Protein AF-A0A925W5J6-F1 (afdb_monomer)

Solvent-accessible surface area (backbone atoms only — not comparable to full-atom values): 5259 Å² total; per-residue (Å²): 132,86,83,65,77,39,80,35,77,41,67,48,74,66,33,48,52,49,43,53,53,40,42,76,71,70,42,51,56,46,76,48,44,101,57,74,85,58,81,81,78,83,80,48,66,47,48,56,89,79,53,96,70,66,75,88,42,47,70,45,77,42,82,29,69,48,76,76,98,56,82,43,78,67,90,48,39,35,34,33,44,55,127

Mean predicted aligned error: 5.39 Å

pLDDT: mean 93.23, std 6.22, range [56.44, 98.5]

Structure (mmCIF, N/CA/C/O backbone):
data_AF-A0A925W5J6-F1
#
_entry.id   AF-A0A925W5J6-F1
#
loop_
_atom_site.group_PDB
_atom_site.id
_atom_site.type_symbol
_atom_site.label_atom_id
_atom_site.label_alt_id
_atom_site.label_comp_id
_atom_site.label_asym_id
_atom_site.label_entity_id
_atom_site.label_seq_id
_atom_site.pdbx_PDB_ins_code
_atom_site.Cartn_x
_atom_site.Cartn_y
_atom_site.Cartn_z
_atom_site.occupancy
_atom_site.B_iso_or_equiv
_atom_site.auth_seq_id
_atom_site.auth_comp_id
_atom_site.auth_asym_id
_atom_site.auth_atom_id
_atom_site.pdbx_PDB_model_num
ATOM 1 N N . MET A 1 1 ? -15.413 -11.190 25.151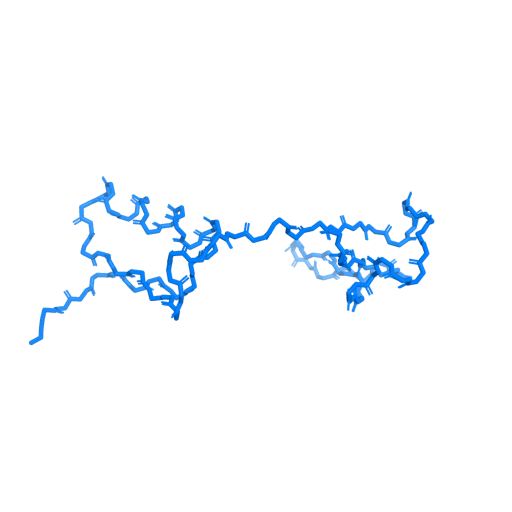 1.00 56.44 1 MET A N 1
ATOM 2 C CA . MET A 1 1 ? -14.645 -10.532 24.070 1.00 56.44 1 MET A CA 1
ATOM 3 C C . MET A 1 1 ? -15.193 -9.130 23.902 1.00 56.44 1 MET A C 1
ATOM 5 O O . MET A 1 1 ? -16.400 -8.989 23.752 1.00 56.44 1 MET A O 1
ATOM 9 N N . SER A 1 2 ? -14.357 -8.098 24.002 1.00 73.62 2 SER A N 1
ATOM 10 C CA . SER A 1 2 ? -14.781 -6.747 23.639 1.00 73.62 2 SER A CA 1
ATOM 11 C C . SER A 1 2 ? -15.022 -6.705 22.129 1.00 73.62 2 SER A C 1
ATOM 13 O O . SER A 1 2 ? -14.162 -7.095 21.344 1.00 73.62 2 SER A O 1
ATOM 15 N N . CYS A 1 3 ? -16.219 -6.285 21.726 1.00 87.31 3 CYS A N 1
ATOM 16 C CA . CYS A 1 3 ? -16.519 -6.000 20.326 1.00 87.31 3 CYS A CA 1
ATOM 17 C C . CYS A 1 3 ? -15.623 -4.840 19.855 1.00 87.31 3 CYS A C 1
ATOM 19 O O . CYS A 1 3 ? -15.421 -3.889 20.608 1.00 87.31 3 CYS A O 1
ATOM 21 N N . VAL A 1 4 ? -15.053 -4.929 18.656 1.00 95.62 4 VAL A N 1
ATOM 22 C CA . VAL A 1 4 ? -14.372 -3.802 18.003 1.00 95.62 4 VAL A CA 1
ATOM 23 C C . VAL A 1 4 ? -15.347 -3.170 17.028 1.00 95.62 4 VAL A C 1
ATOM 25 O O . VAL A 1 4 ? -16.110 -3.878 16.377 1.00 95.62 4 VAL A O 1
ATOM 28 N N . ASP A 1 5 ? -15.320 -1.849 16.919 1.00 97.12 5 ASP A N 1
ATOM 29 C CA . ASP A 1 5 ? -16.193 -1.144 15.982 1.00 97.12 5 ASP A CA 1
ATOM 30 C C . ASP A 1 5 ? -15.586 -1.197 14.566 1.00 97.12 5 ASP A C 1
ATOM 32 O O . ASP A 1 5 ? -16.312 -1.237 13.576 1.00 97.12 5 ASP A O 1
ATOM 36 N N . VAL A 1 6 ? -14.245 -1.243 14.470 1.00 97.75 6 VAL A N 1
ATOM 37 C CA . VAL A 1 6 ? -13.499 -1.345 13.206 1.00 97.75 6 VAL A CA 1
ATOM 38 C C . VAL A 1 6 ? -12.286 -2.270 13.353 1.00 97.75 6 VAL A C 1
ATOM 40 O O . VAL A 1 6 ? -11.443 -2.074 14.231 1.00 97.75 6 VAL A O 1
ATOM 43 N N . LEU A 1 7 ? -12.152 -3.237 12.441 1.00 97.38 7 LEU A N 1
ATOM 44 C CA . LEU A 1 7 ? -10.927 -4.012 12.223 1.00 97.38 7 LEU A CA 1
ATOM 45 C C . LEU A 1 7 ? -10.300 -3.601 10.886 1.00 97.38 7 LEU A C 1
ATOM 47 O O . LEU A 1 7 ? -10.887 -3.822 9.830 1.00 97.38 7 LEU A O 1
ATOM 51 N N . VAL A 1 8 ? -9.099 -3.026 10.925 1.00 97.88 8 VAL A N 1
ATOM 52 C CA . VAL A 1 8 ? -8.321 -2.684 9.729 1.00 97.88 8 VAL A CA 1
ATOM 53 C C . VAL A 1 8 ? -7.308 -3.790 9.460 1.00 97.88 8 VAL A C 1
ATOM 55 O O . VAL A 1 8 ? -6.415 -4.018 10.273 1.00 97.88 8 VAL A O 1
ATOM 58 N N . VAL A 1 9 ? 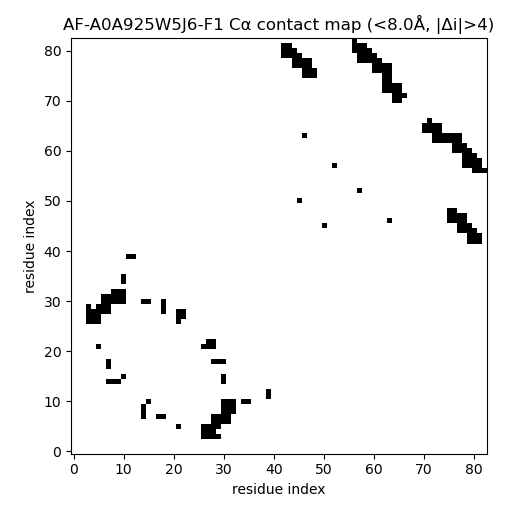-7.427 -4.469 8.319 1.00 97.38 9 VAL A N 1
ATOM 59 C CA . VAL A 1 9 ? -6.497 -5.531 7.909 1.00 97.38 9 VAL A CA 1
ATOM 60 C C . VAL A 1 9 ? -5.449 -4.953 6.961 1.00 97.38 9 VAL A C 1
ATOM 62 O O . VAL A 1 9 ? -5.781 -4.475 5.878 1.00 97.38 9 VAL A O 1
ATOM 65 N N . GLY A 1 10 ? -4.183 -5.010 7.376 1.00 94.75 10 GLY A N 1
ATOM 66 C CA . GLY A 1 10 ? -3.031 -4.498 6.639 1.00 94.75 10 GLY A CA 1
ATOM 67 C C . GLY A 1 10 ? -2.477 -3.196 7.221 1.00 94.75 10 GLY A C 1
ATOM 68 O O . GLY A 1 10 ? -3.139 -2.160 7.247 1.00 94.75 10 GLY A O 1
ATOM 69 N N . GLY A 1 11 ? -1.212 -3.226 7.630 1.00 94.06 11 GLY A N 1
ATOM 70 C CA . GLY A 1 11 ? -0.458 -2.106 8.184 1.00 94.06 11 GLY A CA 1
ATOM 71 C C . GLY A 1 11 ? 0.244 -1.258 7.130 1.00 94.06 11 GLY A C 1
ATOM 72 O O . GLY A 1 11 ? 1.310 -0.726 7.396 1.00 94.06 11 GLY A O 1
ATOM 73 N N . GLY A 1 12 ? -0.300 -1.124 5.920 1.00 92.50 12 GLY A N 1
ATOM 74 C CA . GLY A 1 12 ? 0.216 -0.169 4.932 1.00 92.50 12 GLY A CA 1
ATOM 75 C C . GLY A 1 12 ? -0.108 1.292 5.300 1.00 92.50 12 GLY A C 1
ATOM 76 O O . GLY A 1 12 ? -0.828 1.541 6.272 1.00 92.50 12 GLY A O 1
ATOM 77 N N . PRO A 1 13 ? 0.356 2.281 4.512 1.00 92.25 13 PRO A N 1
ATOM 78 C CA . PRO A 1 13 ? 0.029 3.694 4.709 1.00 92.25 13 PRO A CA 1
ATOM 79 C C . PRO A 1 13 ? -1.480 3.942 4.784 1.00 92.25 13 PRO A C 1
ATOM 81 O O . PRO A 1 13 ? -1.944 4.612 5.703 1.00 92.25 13 PRO A O 1
ATOM 84 N N . ALA A 1 14 ? -2.253 3.325 3.882 1.00 93.56 14 ALA A N 1
ATOM 85 C CA . ALA A 1 14 ? -3.711 3.429 3.875 1.00 93.56 14 ALA A CA 1
ATOM 86 C C . ALA A 1 14 ? -4.344 2.849 5.151 1.00 93.56 14 ALA A C 1
ATOM 88 O O . ALA A 1 14 ? -5.172 3.506 5.778 1.00 93.56 14 ALA A O 1
ATOM 89 N N . GLY A 1 15 ? -3.920 1.654 5.576 1.00 95.69 15 GLY A N 1
ATOM 90 C CA . GLY A 1 15 ? -4.455 1.004 6.773 1.00 95.69 15 GLY A CA 1
ATOM 91 C C . GLY A 1 15 ? -4.144 1.776 8.055 1.00 95.69 15 GLY A C 1
ATOM 92 O O . GLY A 1 15 ? -5.037 2.026 8.862 1.00 95.69 15 GLY A O 1
ATOM 93 N N . ARG A 1 16 ? -2.905 2.255 8.218 1.00 95.12 16 ARG A N 1
ATOM 94 C CA . ARG A 1 16 ? -2.529 3.104 9.362 1.00 95.12 16 ARG A CA 1
ATOM 95 C C . ARG A 1 16 ? -3.264 4.443 9.364 1.00 95.12 16 ARG 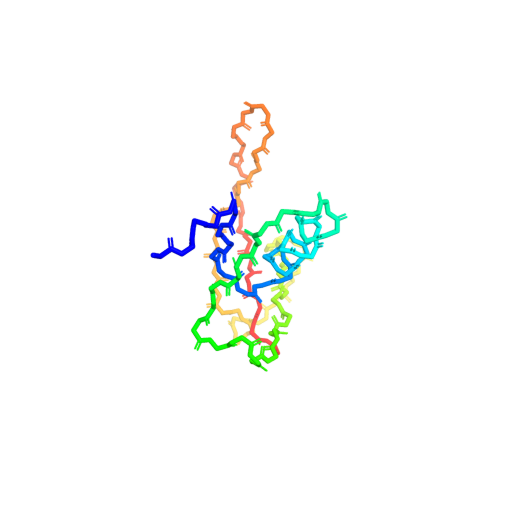A C 1
ATOM 97 O O . ARG A 1 16 ? -3.729 4.875 10.419 1.00 95.12 16 ARG A O 1
ATOM 104 N N . ALA A 1 17 ? -3.409 5.082 8.202 1.00 96.75 17 ALA A N 1
ATOM 105 C CA . ALA A 1 17 ? -4.167 6.324 8.079 1.00 96.75 17 ALA A CA 1
ATOM 106 C C . ALA A 1 17 ? -5.644 6.126 8.459 1.00 96.75 17 ALA A C 1
ATOM 108 O O . ALA A 1 17 ? -6.184 6.919 9.234 1.00 96.75 17 ALA A O 1
ATOM 109 N N . LEU A 1 18 ? -6.269 5.046 7.973 1.00 98.12 18 LEU A N 1
ATOM 110 C CA . LEU A 1 18 ? -7.645 4.677 8.300 1.00 98.12 18 LEU A CA 1
ATOM 111 C C . LEU A 1 18 ? -7.809 4.390 9.796 1.00 98.12 18 LEU A C 1
ATOM 113 O O . LEU A 1 18 ? -8.664 4.998 10.435 1.00 98.12 18 LEU A O 1
ATOM 117 N N . ALA A 1 19 ? -6.960 3.537 10.375 1.00 97.69 19 ALA A N 1
ATOM 118 C CA . ALA A 1 19 ? -7.012 3.203 11.798 1.00 97.69 19 ALA A CA 1
ATOM 119 C C . ALA A 1 19 ? -6.867 4.452 12.684 1.00 97.69 19 ALA A C 1
ATOM 121 O O . ALA A 1 19 ? -7.643 4.648 13.620 1.00 97.69 19 ALA A O 1
ATOM 122 N N . GLY A 1 20 ? -5.932 5.348 12.345 1.00 97.81 20 GLY A N 1
ATOM 123 C CA . GLY A 1 20 ? -5.773 6.626 13.035 1.00 97.81 20 GLY A CA 1
ATOM 124 C C . GLY A 1 20 ? -6.991 7.545 12.884 1.00 97.81 20 GLY A C 1
ATOM 125 O O . GLY A 1 20 ? -7.382 8.208 13.843 1.00 97.81 20 GLY A O 1
ATOM 126 N N . ALA A 1 21 ? -7.619 7.585 11.705 1.00 98.50 21 ALA A N 1
ATOM 127 C CA . ALA A 1 21 ? -8.835 8.365 11.480 1.00 98.50 21 ALA A CA 1
ATOM 128 C C . ALA A 1 21 ? -10.031 7.831 12.285 1.00 98.50 21 ALA A C 1
ATOM 130 O O . ALA A 1 21 ? -10.747 8.628 12.893 1.00 98.50 21 ALA A O 1
ATOM 131 N N . CYS A 1 22 ? -10.216 6.510 12.347 1.00 98.38 22 CYS A N 1
ATOM 132 C CA . CYS A 1 22 ? -11.249 5.868 13.160 1.00 98.38 22 CYS A CA 1
ATOM 133 C C . CYS A 1 22 ? -11.025 6.112 14.659 1.00 98.38 22 CYS A C 1
ATOM 135 O O . CYS A 1 22 ? -11.956 6.511 15.360 1.00 98.38 22 CYS A O 1
ATOM 137 N N . GLY A 1 23 ? -9.783 5.980 15.136 1.00 97.56 23 GLY A N 1
ATOM 138 C CA . GLY A 1 23 ? -9.424 6.286 16.523 1.00 97.56 23 GLY A CA 1
ATOM 139 C C . GLY A 1 23 ? -9.711 7.743 16.903 1.00 97.56 23 GLY A C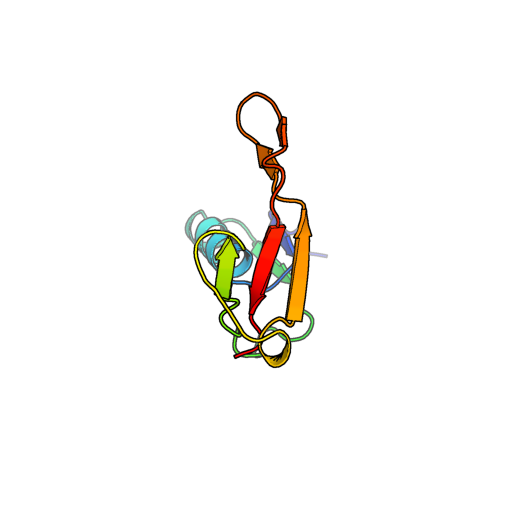 1
ATOM 140 O O . GLY A 1 23 ? -10.315 8.000 17.940 1.00 97.56 23 GLY A O 1
ATOM 141 N N . ARG A 1 24 ? -9.396 8.709 16.024 1.00 98.44 24 ARG A N 1
ATOM 142 C CA . ARG A 1 24 ? -9.739 10.134 16.231 1.00 98.44 24 ARG A CA 1
ATOM 143 C C . ARG A 1 24 ? -11.246 10.410 16.281 1.00 98.44 24 ARG A C 1
ATOM 145 O O . ARG A 1 24 ? -11.648 11.451 16.788 1.00 98.44 24 ARG A O 1
ATOM 152 N N . ARG A 1 25 ? -12.077 9.509 15.753 1.00 98.12 25 ARG A N 1
ATOM 153 C CA . ARG A 1 25 ? -13.546 9.570 15.838 1.00 98.12 25 ARG A CA 1
ATOM 154 C C . ARG A 1 25 ? -14.105 8.849 17.073 1.00 98.12 25 ARG A C 1
ATOM 156 O O . ARG A 1 25 ? -15.319 8.809 17.227 1.00 98.12 25 ARG A O 1
ATOM 163 N N . GLY A 1 26 ? -13.249 8.291 17.933 1.00 97.75 26 GLY A N 1
ATOM 164 C CA . GLY A 1 26 ? -13.649 7.581 19.151 1.00 97.75 26 GLY A CA 1
ATOM 165 C C . GLY A 1 26 ? -14.070 6.124 18.935 1.00 97.75 26 GLY A C 1
ATOM 166 O O . GLY A 1 26 ? -14.597 5.509 19.856 1.00 97.75 26 GLY A O 1
ATOM 167 N N . LEU A 1 27 ? -13.844 5.559 17.744 1.00 97.88 27 LEU A N 1
ATOM 168 C CA . LEU A 1 27 ? -14.175 4.163 17.451 1.00 97.88 27 LEU A CA 1
ATOM 169 C C . LEU A 1 27 ? -13.126 3.221 18.050 1.00 97.88 27 LEU A C 1
ATOM 171 O O . LEU A 1 27 ? -11.920 3.437 17.875 1.00 97.88 27 LEU A O 1
ATOM 175 N N . ARG A 1 28 ? -13.566 2.121 18.673 1.00 97.44 28 ARG A N 1
ATOM 176 C CA . ARG A 1 28 ? -12.679 1.037 19.122 1.00 97.44 28 ARG A CA 1
ATOM 177 C C . ARG A 1 28 ? -12.119 0.320 17.903 1.00 97.44 28 ARG A C 1
ATOM 179 O O . ARG A 1 28 ? -12.760 -0.559 17.326 1.00 97.44 28 ARG A O 1
ATOM 186 N N . THR A 1 29 ? -10.923 0.737 17.509 1.00 97.62 29 THR A N 1
ATOM 187 C CA . THR A 1 29 ? -10.287 0.331 16.256 1.00 97.62 29 THR A CA 1
ATOM 188 C C . THR A 1 29 ? -9.084 -0.556 16.536 1.00 97.62 29 THR A C 1
ATOM 190 O O . THR A 1 29 ? -8.224 -0.194 17.338 1.00 97.62 29 THR A O 1
ATOM 193 N N . VAL A 1 30 ? -9.000 -1.694 15.851 1.00 96.88 30 VAL A N 1
ATOM 194 C CA . VAL A 1 30 ? -7.832 -2.583 15.871 1.00 96.88 30 VAL A CA 1
ATOM 195 C C . VAL A 1 30 ? -7.216 -2.633 14.479 1.00 96.88 30 VAL A C 1
ATOM 197 O O . VAL A 1 30 ? -7.931 -2.769 13.489 1.00 96.88 30 VAL A O 1
ATOM 200 N N . LEU A 1 31 ? -5.888 -2.536 14.405 1.00 96.75 31 LEU A N 1
ATOM 201 C CA . LEU A 1 31 ? -5.123 -2.775 13.185 1.00 96.75 31 LEU A CA 1
ATOM 202 C C . LEU A 1 31 ? -4.453 -4.144 13.282 1.00 96.75 31 LEU A C 1
ATOM 204 O O . LEU A 1 31 ? -3.684 -4.397 14.207 1.00 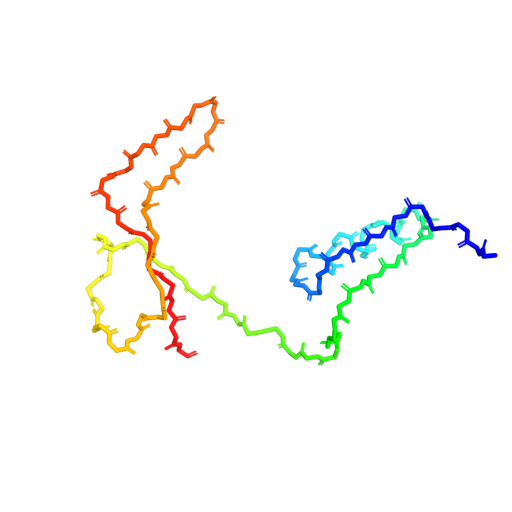96.75 31 LEU A O 1
ATOM 208 N N . LEU A 1 32 ? -4.749 -5.012 12.320 1.00 96.75 32 LEU A N 1
ATOM 209 C CA . LEU A 1 32 ? -4.148 -6.327 12.181 1.00 96.75 32 LEU A CA 1
ATOM 210 C C . LEU A 1 32 ? -3.099 -6.282 11.073 1.00 96.75 32 LEU A C 1
ATOM 212 O O . LEU A 1 32 ? -3.423 -6.117 9.898 1.00 96.75 32 LEU A O 1
ATOM 216 N N . ASP A 1 33 ? -1.844 -6.466 11.458 1.00 95.56 33 ASP A N 1
ATOM 217 C CA . ASP A 1 33 ? -0.725 -6.665 10.546 1.00 95.56 33 ASP A CA 1
ATOM 218 C C . ASP A 1 33 ? 0.186 -7.757 11.132 1.00 95.56 33 ASP A C 1
ATOM 220 O O . ASP A 1 33 ? 0.445 -7.718 12.336 1.00 95.56 33 ASP A O 1
ATOM 224 N N . PRO A 1 34 ? 0.664 -8.735 10.340 1.00 95.38 34 PRO A N 1
ATOM 225 C CA . PRO A 1 34 ? 1.581 -9.765 10.835 1.00 95.38 34 PRO A CA 1
ATOM 226 C C . PRO A 1 34 ? 2.930 -9.226 11.340 1.00 95.38 34 PRO A C 1
ATOM 228 O O . PRO A 1 34 ? 3.611 -9.900 12.108 1.00 95.38 34 PRO A O 1
ATOM 231 N N . ALA A 1 35 ? 3.338 -8.033 10.905 1.00 94.25 35 ALA A N 1
ATOM 232 C CA . ALA A 1 35 ? 4.599 -7.387 11.249 1.00 94.25 35 ALA A CA 1
ATOM 233 C C . ALA A 1 35 ? 4.410 -5.858 11.403 1.00 94.25 35 ALA A C 1
ATOM 235 O O . ALA A 1 35 ? 4.982 -5.081 10.633 1.00 94.25 35 ALA A O 1
ATOM 236 N N . PRO A 1 36 ? 3.657 -5.384 12.417 1.00 91.38 36 PRO A N 1
ATOM 237 C CA . PRO A 1 36 ? 3.213 -3.988 12.510 1.00 91.38 36 PRO A CA 1
ATOM 238 C C . PRO A 1 36 ? 4.362 -2.986 12.701 1.00 91.38 36 PRO A C 1
ATOM 240 O O . PRO A 1 36 ? 4.208 -1.809 12.378 1.00 91.38 36 PRO A O 1
ATOM 243 N N . GLN A 1 37 ? 5.505 -3.462 13.209 1.00 91.88 37 GLN A N 1
ATOM 244 C CA . GLN A 1 37 ? 6.731 -2.683 13.414 1.00 91.88 37 GLN A CA 1
ATOM 245 C C . GLN A 1 37 ? 7.650 -2.664 12.187 1.00 91.88 37 GLN A C 1
ATOM 247 O O . GLN A 1 37 ? 8.638 -1.933 12.167 1.00 91.88 37 GLN A O 1
ATOM 252 N N . ARG A 1 38 ? 7.361 -3.468 11.157 1.00 91.50 38 ARG A N 1
ATOM 253 C CA . ARG A 1 38 ? 8.157 -3.474 9.931 1.00 91.50 38 ARG A CA 1
ATOM 254 C C . ARG A 1 38 ? 7.993 -2.131 9.226 1.00 91.50 38 ARG A C 1
ATOM 256 O O . ARG A 1 38 ? 6.869 -1.684 8.974 1.00 91.50 38 ARG A O 1
ATOM 263 N N . ALA A 1 39 ? 9.120 -1.513 8.877 1.00 86.88 39 ALA A N 1
ATOM 264 C CA . ALA A 1 39 ? 9.126 -0.325 8.038 1.00 86.88 39 ALA A CA 1
ATOM 265 C C . ALA A 1 39 ? 8.392 -0.621 6.726 1.00 86.88 39 ALA A C 1
ATOM 267 O O . ALA A 1 39 ? 8.545 -1.695 6.143 1.00 86.88 39 ALA A O 1
ATOM 268 N N . TRP A 1 40 ? 7.564 0.316 6.275 1.00 83.88 40 TRP A N 1
ATOM 269 C CA . TRP A 1 40 ? 6.884 0.151 5.000 1.00 83.88 40 TRP A CA 1
ATOM 270 C C . TRP A 1 40 ? 7.842 0.519 3.864 1.00 83.88 40 TRP A C 1
ATOM 272 O O . TRP A 1 40 ? 8.273 1.673 3.823 1.00 83.88 40 TRP A O 1
ATOM 282 N N . PRO A 1 41 ? 8.188 -0.422 2.967 1.00 83.69 41 PRO A N 1
ATOM 283 C CA . PRO A 1 41 ? 9.002 -0.100 1.809 1.00 83.69 41 PRO A CA 1
ATOM 284 C C . PRO A 1 41 ? 8.168 0.733 0.838 1.00 83.69 41 PRO A C 1
ATOM 286 O O . PRO A 1 41 ? 7.021 0.391 0.540 1.00 83.69 41 PRO A O 1
ATOM 289 N N . ALA A 1 42 ? 8.740 1.827 0.344 1.00 82.25 42 ALA A N 1
ATOM 290 C CA . ALA A 1 42 ? 8.089 2.620 -0.682 1.00 82.25 42 ALA A CA 1
ATOM 291 C C . ALA A 1 42 ? 8.019 1.821 -1.984 1.00 82.25 42 ALA A C 1
ATOM 293 O O . ALA A 1 42 ? 9.038 1.534 -2.601 1.00 82.25 42 ALA A O 1
ATOM 294 N N . THR A 1 43 ? 6.808 1.453 -2.399 1.00 86.19 43 THR A N 1
ATOM 295 C CA . THR A 1 43 ? 6.590 0.826 -3.702 1.00 86.19 43 THR A CA 1
ATOM 296 C C . THR A 1 43 ? 6.419 1.911 -4.753 1.00 86.19 43 THR A C 1
ATOM 298 O O . THR A 1 43 ? 5.399 2.603 -4.776 1.00 86.19 43 THR A O 1
ATOM 301 N N . TYR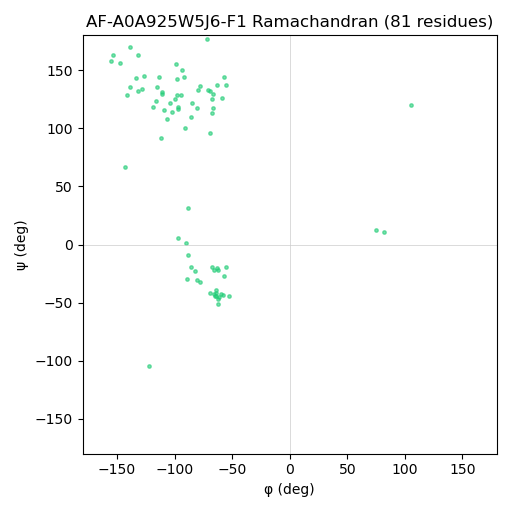 A 1 44 ? 7.407 2.047 -5.630 1.00 90.62 44 TYR A N 1
ATOM 302 C CA . TYR A 1 44 ? 7.321 2.930 -6.786 1.00 90.62 44 TYR A CA 1
ATOM 303 C C . TYR A 1 44 ? 6.838 2.162 -8.006 1.00 90.62 44 TYR A C 1
ATOM 305 O O . TYR A 1 44 ? 7.070 0.962 -8.156 1.00 90.62 44 TYR A O 1
ATOM 313 N N . GLY A 1 45 ? 6.157 2.867 -8.895 1.00 93.06 45 GLY A N 1
ATOM 314 C CA . GLY A 1 45 ? 5.790 2.328 -10.185 1.00 93.06 45 GLY A CA 1
ATOM 315 C C . GLY A 1 45 ? 5.625 3.430 -11.207 1.00 93.06 45 GLY A C 1
ATOM 316 O O . GLY A 1 45 ? 5.523 4.608 -10.864 1.00 93.06 45 GLY A O 1
ATOM 317 N N . ALA A 1 46 ? 5.637 3.030 -12.468 1.00 94.62 46 ALA A N 1
ATOM 318 C CA . ALA A 1 46 ? 5.468 3.931 -13.592 1.00 94.62 46 ALA A CA 1
ATOM 319 C C . ALA A 1 46 ? 4.743 3.221 -14.727 1.00 94.62 46 ALA A C 1
ATOM 321 O O . ALA A 1 46 ? 4.797 1.991 -14.858 1.00 94.62 46 ALA A O 1
ATOM 322 N N . TRP A 1 47 ? 4.091 3.997 -15.587 1.00 94.56 47 TRP A N 1
ATOM 323 C CA . TRP A 1 47 ? 3.566 3.452 -16.827 1.00 94.56 47 TRP A CA 1
ATOM 324 C C . TRP A 1 47 ? 4.734 3.093 -17.746 1.00 94.56 47 TRP A C 1
ATOM 326 O O . TRP A 1 47 ? 5.638 3.892 -17.973 1.00 94.56 47 TRP A O 1
ATOM 336 N N . SER A 1 48 ? 4.702 1.891 -18.318 1.00 92.25 48 SER A N 1
ATOM 337 C CA . SER A 1 48 ? 5.749 1.366 -19.216 1.00 92.25 48 SER A CA 1
ATOM 338 C C . SER A 1 48 ? 6.054 2.255 -20.428 1.00 92.25 48 SER A C 1
ATOM 340 O O . SER A 1 48 ? 7.112 2.121 -21.031 1.00 92.25 48 SER A O 1
ATOM 342 N N . ARG A 1 49 ? 5.144 3.170 -20.790 1.00 91.94 49 ARG A N 1
ATOM 343 C CA . ARG A 1 49 ? 5.343 4.147 -21.870 1.00 91.94 49 ARG A CA 1
ATOM 344 C C . ARG A 1 49 ? 6.066 5.419 -21.446 1.00 91.94 49 ARG A C 1
ATOM 346 O O . ARG A 1 49 ? 6.556 6.137 -22.308 1.00 91.94 49 ARG A O 1
ATOM 353 N N . GLU A 1 50 ? 6.093 5.721 -20.156 1.00 92.62 50 GLU A N 1
ATOM 354 C CA . GLU A 1 50 ? 6.659 6.970 -19.643 1.00 92.62 50 GLU A CA 1
ATOM 355 C C . GLU A 1 50 ? 8.150 6.840 -19.347 1.00 92.62 50 GLU A C 1
ATOM 357 O O . GLU A 1 50 ? 8.882 7.817 -19.473 1.00 92.62 50 GLU A O 1
ATOM 362 N N . LEU A 1 51 ? 8.612 5.639 -18.981 1.00 89.12 51 LEU A N 1
ATOM 363 C CA . LEU A 1 51 ? 9.998 5.385 -18.600 1.00 89.12 51 LEU A CA 1
ATOM 364 C C . LEU A 1 51 ? 10.559 4.156 -19.321 1.00 89.12 51 LEU A C 1
ATOM 366 O O . LEU A 1 51 ? 9.960 3.081 -19.308 1.00 89.12 51 LEU A O 1
ATOM 370 N N . SER A 1 52 ? 11.759 4.301 -19.887 1.00 90.69 52 SER A N 1
ATOM 371 C CA . SER A 1 52 ? 12.554 3.180 -20.404 1.00 90.69 52 SER A CA 1
ATOM 372 C C . SER A 1 52 ? 13.473 2.660 -19.301 1.00 90.69 52 SER A C 1
ATOM 374 O O . SER A 1 52 ? 14.502 3.266 -19.012 1.00 90.69 52 SER A O 1
ATOM 376 N N . LEU A 1 53 ? 13.082 1.557 -18.662 1.00 89.44 53 LEU A N 1
ATOM 377 C CA . LEU A 1 53 ? 13.789 0.981 -17.515 1.00 89.44 53 LEU A CA 1
ATOM 378 C C . LEU A 1 53 ? 14.405 -0.386 -17.857 1.00 89.44 53 LEU A C 1
ATOM 380 O O . LEU A 1 53 ? 13.779 -1.163 -18.587 1.00 89.44 53 LEU A O 1
ATOM 384 N N . PRO A 1 54 ? 15.589 -0.728 -17.310 1.00 92.94 54 PRO A N 1
ATOM 385 C CA . PRO A 1 54 ? 16.136 -2.077 -17.416 1.00 92.94 54 PRO A CA 1
ATOM 386 C C . PRO A 1 54 ? 15.166 -3.124 -16.843 1.00 92.94 54 PRO A C 1
ATOM 388 O O . PRO A 1 54 ? 14.542 -2.874 -15.811 1.00 92.94 54 PRO A O 1
ATOM 391 N N . PRO A 1 55 ? 15.061 -4.335 -17.422 1.00 92.06 55 PRO A N 1
ATOM 392 C CA . PRO A 1 55 ? 14.209 -5.384 -16.859 1.00 92.06 55 PRO A CA 1
ATOM 393 C C . PRO A 1 55 ? 14.556 -5.753 -15.411 1.00 92.06 55 PRO A C 1
ATOM 395 O O . PRO A 1 55 ? 13.672 -6.175 -14.674 1.00 92.06 55 PRO A O 1
ATOM 398 N N . SER A 1 56 ? 15.816 -5.560 -15.006 1.00 94.69 56 SER A N 1
ATOM 399 C CA . SER A 1 56 ? 16.329 -5.892 -13.674 1.00 94.69 56 SER A CA 1
ATOM 400 C C . SER A 1 56 ? 15.767 -5.035 -12.540 1.00 94.69 56 SER A C 1
ATOM 402 O O . SER A 1 56 ? 15.869 -5.454 -11.398 1.00 94.69 56 SER A O 1
ATOM 404 N N . VAL A 1 57 ? 15.198 -3.857 -12.826 1.00 93.75 57 VAL A N 1
ATOM 405 C CA . VAL A 1 57 ? 14.616 -2.977 -11.790 1.00 93.75 57 VAL A CA 1
ATOM 406 C C . VAL A 1 57 ? 13.102 -3.153 -11.648 1.00 93.75 57 VAL A C 1
ATOM 408 O O . VAL A 1 57 ? 12.452 -2.382 -10.947 1.00 93.75 57 VAL A O 1
ATOM 411 N N . VAL A 1 58 ? 12.509 -4.121 -12.354 1.00 94.06 58 VAL A N 1
ATOM 412 C CA . VAL A 1 58 ? 11.059 -4.348 -12.370 1.00 94.06 58 VAL A CA 1
ATOM 413 C C . VAL A 1 58 ? 10.723 -5.603 -11.571 1.00 94.06 58 VAL A C 1
ATOM 415 O O . VAL A 1 58 ? 10.943 -6.714 -12.045 1.00 94.06 58 VAL A O 1
ATOM 418 N N . ALA A 1 59 ? 10.119 -5.420 -10.397 1.00 94.31 59 ALA A N 1
ATOM 419 C CA . ALA A 1 59 ? 9.605 -6.511 -9.564 1.00 94.31 59 ALA A CA 1
ATOM 420 C C . ALA A 1 59 ? 8.389 -7.197 -10.199 1.00 94.31 59 ALA A C 1
ATOM 422 O O . ALA A 1 59 ? 8.244 -8.417 -10.136 1.00 94.31 59 ALA A O 1
ATOM 423 N N . ALA A 1 60 ? 7.478 -6.412 -10.780 1.00 95.25 60 ALA A N 1
ATOM 424 C CA . ALA A 1 60 ? 6.237 -6.929 -11.346 1.00 95.25 60 ALA A CA 1
ATOM 425 C C . ALA A 1 60 ? 5.680 -6.016 -12.441 1.00 95.25 60 ALA A C 1
ATOM 427 O O . ALA A 1 60 ? 5.952 -4.816 -12.481 1.00 95.25 60 ALA A O 1
ATOM 428 N N . ARG A 1 61 ? 4.845 -6.589 -13.312 1.00 95.00 61 ARG A N 1
ATOM 429 C CA . ARG A 1 61 ? 4.070 -5.855 -14.318 1.00 95.00 61 ARG A CA 1
ATOM 430 C C . ARG A 1 61 ? 2.597 -6.205 -14.199 1.00 95.00 61 ARG A C 1
ATOM 432 O O . ARG A 1 61 ? 2.242 -7.341 -13.890 1.00 95.00 61 ARG A O 1
ATOM 439 N N . ALA A 1 62 ? 1.743 -5.225 -14.460 1.00 95.44 62 ALA A N 1
ATOM 440 C CA . ALA A 1 62 ? 0.304 -5.412 -14.530 1.00 95.44 62 ALA A CA 1
ATOM 441 C C . ALA A 1 62 ? -0.262 -4.732 -15.777 1.00 95.44 62 ALA A C 1
ATOM 443 O O . ALA A 1 62 ? 0.157 -3.634 -16.142 1.00 95.44 62 ALA A O 1
ATOM 444 N N . ALA A 1 63 ? -1.262 -5.358 -16.404 1.00 96.19 63 ALA A N 1
ATOM 445 C CA . ALA A 1 63 ? -1.992 -4.740 -17.505 1.00 96.19 63 ALA A CA 1
ATOM 446 C C . ALA A 1 63 ? -2.636 -3.423 -17.043 1.00 96.19 63 ALA A C 1
ATOM 448 O O . ALA A 1 63 ? -3.383 -3.403 -16.060 1.00 96.19 63 ALA A O 1
ATOM 449 N N . GLY A 1 64 ? -2.363 -2.336 -17.764 1.00 95.12 64 GLY A N 1
ATOM 450 C CA . GLY A 1 64 ? -2.850 -1.006 -17.434 1.00 95.12 64 GLY A CA 1
ATOM 451 C C . GLY A 1 64 ? -4.363 -0.906 -17.586 1.00 95.12 64 GLY A C 1
ATOM 452 O O . GLY A 1 64 ? -4.911 -1.060 -18.683 1.00 95.12 64 GLY A O 1
ATOM 453 N N . ARG A 1 65 ? -5.029 -0.631 -16.464 1.00 95.62 65 ARG A N 1
ATOM 454 C CA . ARG A 1 65 ? -6.467 -0.376 -16.378 1.00 95.62 65 ARG A CA 1
ATOM 455 C C . ARG A 1 65 ? -6.697 0.924 -15.625 1.00 95.62 65 ARG A C 1
ATOM 457 O O . ARG A 1 65 ? -6.124 1.120 -14.557 1.00 95.62 65 ARG A O 1
ATOM 464 N N . ALA A 1 66 ? -7.558 1.776 -16.162 1.00 93.44 66 ALA A N 1
ATOM 465 C CA . ALA A 1 66 ? -8.091 2.930 -15.451 1.00 93.44 66 ALA A CA 1
ATOM 466 C C . ALA A 1 66 ? -9.578 2.688 -15.176 1.00 93.44 66 ALA A C 1
ATOM 468 O O . ALA A 1 66 ? -10.323 2.328 -16.088 1.00 93.44 66 ALA A O 1
ATOM 469 N N . VAL A 1 67 ? -10.006 2.864 -13.925 1.00 94.38 67 VAL A N 1
ATOM 470 C CA . VAL A 1 67 ? -11.405 2.674 -13.520 1.00 94.38 67 VAL A CA 1
ATOM 471 C C . VAL A 1 67 ? -11.936 3.993 -12.977 1.00 94.38 67 VAL A C 1
ATOM 473 O O . VAL A 1 67 ? -11.428 4.510 -11.986 1.00 94.38 67 VAL A O 1
ATOM 476 N N . ALA A 1 68 ? -12.956 4.526 -13.646 1.00 93.31 68 ALA A N 1
ATOM 477 C CA . ALA A 1 68 ? -13.750 5.652 -13.164 1.00 93.31 68 ALA A CA 1
ATOM 478 C C . ALA A 1 68 ? -15.223 5.221 -13.084 1.00 93.31 68 ALA A C 1
ATOM 480 O O . ALA A 1 68 ? -15.580 4.442 -12.206 1.00 93.31 68 ALA A O 1
ATOM 481 N N . AR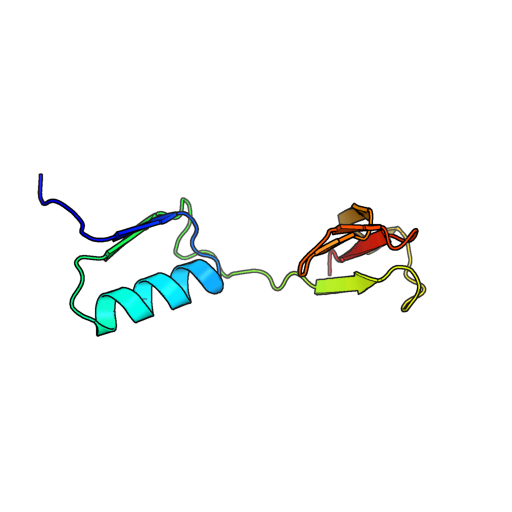G A 1 69 ? -16.076 5.659 -14.023 1.00 96.94 69 ARG A N 1
ATOM 482 C CA . ARG A 1 69 ? -17.440 5.108 -14.180 1.00 96.94 69 ARG A CA 1
ATOM 483 C C . ARG A 1 69 ? -17.451 3.758 -14.899 1.00 96.94 69 ARG A C 1
ATOM 485 O O . ARG A 1 69 ? -18.294 2.918 -14.613 1.00 96.94 69 ARG A O 1
ATOM 492 N N . HIS A 1 70 ? -16.511 3.569 -15.820 1.00 96.00 70 HIS A N 1
ATOM 493 C CA . HIS A 1 70 ? -16.295 2.338 -16.570 1.00 96.00 70 HIS A CA 1
ATOM 494 C C . HIS A 1 70 ? -14.806 1.979 -16.539 1.00 96.00 70 HIS A C 1
ATOM 496 O O . HIS A 1 70 ? -13.960 2.817 -16.205 1.00 96.00 70 HIS A O 1
ATOM 502 N N . GLU A 1 71 ? -14.492 0.725 -16.862 1.00 97.12 71 GLU A N 1
ATOM 503 C CA . GLU A 1 71 ? -13.114 0.276 -17.050 1.00 97.12 71 GLU A CA 1
ATOM 504 C C . GLU A 1 71 ? -12.610 0.686 -18.438 1.00 97.12 71 GLU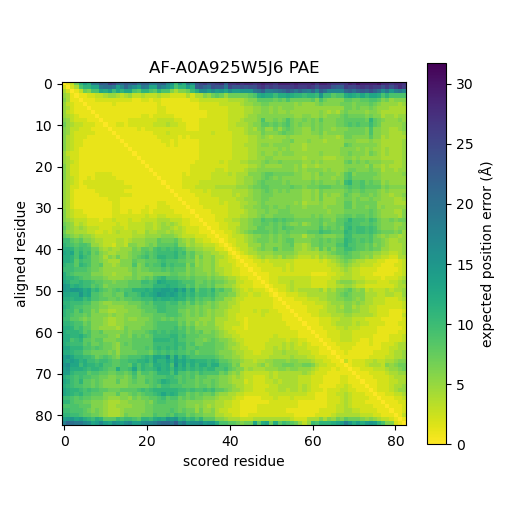 A C 1
ATOM 506 O O . GLU A 1 71 ? -13.265 0.442 -19.450 1.00 97.12 71 GLU A O 1
ATOM 511 N N . HIS A 1 72 ? -11.405 1.248 -18.481 1.00 95.50 72 HIS A N 1
ATOM 512 C CA . HIS A 1 72 ? -10.662 1.523 -19.702 1.00 95.50 72 HIS A CA 1
ATOM 513 C C . HIS A 1 72 ? -9.380 0.692 -19.710 1.00 95.50 72 HIS A C 1
ATOM 515 O O . HIS A 1 72 ? -8.553 0.790 -18.798 1.00 95.50 72 HIS A O 1
ATOM 521 N N . ARG A 1 73 ? -9.196 -0.114 -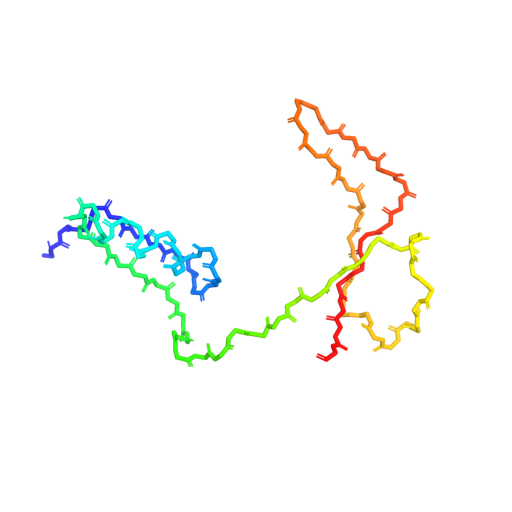20.759 1.00 95.75 73 ARG A N 1
ATOM 522 C CA . ARG A 1 73 ? -7.945 -0.839 -21.005 1.00 95.75 73 ARG A CA 1
ATOM 523 C C . ARG A 1 73 ? -6.983 0.074 -21.741 1.00 95.75 73 ARG A C 1
ATOM 525 O O . ARG A 1 73 ? -7.296 0.546 -22.828 1.00 95.75 73 ARG A O 1
ATOM 532 N N . LEU A 1 74 ? -5.816 0.301 -21.153 1.00 93.81 74 LEU A N 1
ATOM 533 C CA . LEU A 1 74 ? -4.867 1.282 -21.672 1.00 93.81 74 LEU A CA 1
ATOM 534 C C . LEU A 1 74 ? -4.006 0.718 -22.812 1.00 93.81 74 LEU A C 1
ATOM 536 O O . LEU A 1 74 ? -3.496 1.470 -23.631 1.00 93.81 74 LEU A O 1
ATOM 540 N N . GLY A 1 75 ? -3.857 -0.608 -22.902 1.00 94.94 75 GLY A N 1
ATOM 541 C CA . GLY A 1 75 ? -3.021 -1.246 -23.930 1.00 94.94 75 GLY A CA 1
ATOM 542 C C . GLY A 1 75 ? -1.514 -1.124 -23.669 1.00 94.94 75 GLY A C 1
ATOM 543 O O . GLY A 1 75 ? -0.707 -1.410 -24.548 1.00 94.94 75 GLY A O 1
ATOM 544 N N . TRP A 1 76 ? -1.132 -0.703 -22.464 1.00 94.31 76 TRP A N 1
ATOM 545 C CA . TRP A 1 76 ? 0.233 -0.727 -21.948 1.00 94.31 76 TRP A CA 1
ATOM 546 C C . TRP A 1 76 ? 0.233 -1.171 -20.487 1.00 94.31 76 TRP A C 1
ATOM 548 O O . TRP A 1 76 ? -0.821 -1.287 -19.862 1.00 94.31 76 TRP A O 1
ATOM 558 N N . GLU A 1 77 ? 1.414 -1.441 -19.946 1.00 95.75 77 GLU A N 1
ATOM 559 C CA . GLU A 1 77 ? 1.584 -1.994 -18.603 1.00 95.75 77 GLU A CA 1
ATOM 560 C C . GLU A 1 77 ? 1.931 -0.915 -17.575 1.00 95.75 77 GLU A C 1
ATOM 562 O O . GLU A 1 77 ? 2.499 0.128 -17.915 1.00 95.75 77 GLU A O 1
ATOM 567 N N . TYR A 1 78 ? 1.615 -1.197 -16.315 1.00 95.19 78 TYR A N 1
ATOM 568 C CA . TYR A 1 78 ? 2.169 -0.524 -15.147 1.00 95.19 78 TYR A CA 1
ATOM 569 C C . TYR A 1 78 ? 3.280 -1.400 -14.564 1.00 95.19 78 TYR A C 1
ATOM 571 O O . TYR A 1 78 ? 3.050 -2.579 -14.275 1.00 95.19 78 TYR A O 1
ATOM 579 N N . SER A 1 79 ? 4.472 -0.833 -14.410 1.00 95.25 79 SER A N 1
ATOM 580 C CA . SER A 1 79 ? 5.640 -1.514 -13.852 1.00 95.25 79 SER A CA 1
ATOM 581 C C . SER A 1 79 ? 5.784 -1.147 -12.383 1.00 95.25 79 SER A C 1
ATOM 583 O O . SER A 1 79 ? 5.812 0.036 -12.052 1.00 95.25 79 SER A O 1
ATOM 585 N N . VAL A 1 80 ? 5.906 -2.150 -11.517 1.00 94.56 80 VAL A N 1
ATOM 586 C CA . VAL A 1 80 ? 6.282 -1.989 -10.108 1.00 94.56 80 VAL A CA 1
ATOM 587 C C . VAL A 1 80 ? 7.787 -2.178 -9.994 1.00 94.56 80 VAL A C 1
ATOM 589 O O . VAL A 1 80 ? 8.322 -3.166 -10.501 1.00 94.56 80 VAL A O 1
ATOM 592 N N . LEU A 1 81 ? 8.456 -1.223 -9.359 1.00 93.19 81 LEU A N 1
ATOM 593 C CA . LEU A 1 81 ? 9.909 -1.176 -9.270 1.00 93.19 81 LEU A CA 1
ATOM 594 C C . LEU A 1 81 ? 10.417 -1.883 -8.013 1.00 93.19 81 LEU A C 1
ATOM 596 O O . LEU A 1 81 ? 9.777 -1.813 -6.963 1.00 93.19 81 LEU A O 1
ATOM 600 N N . ASP A 1 82 ? 11.569 -2.533 -8.152 1.00 88.56 82 ASP A N 1
ATOM 601 C CA . ASP A 1 82 ? 12.359 -3.111 -7.062 1.00 88.56 82 ASP A CA 1
ATOM 602 C C . ASP A 1 82 ? 13.653 -2.298 -6.946 1.00 88.56 82 ASP A C 1
ATOM 604 O O . ASP A 1 82 ? 14.596 -2.508 -7.714 1.00 88.56 82 ASP A O 1
ATOM 608 N N . VAL A 1 83 ? 13.632 -1.270 -6.094 1.00 72.69 83 VAL A N 1
ATOM 609 C CA . VAL A 1 83 ? 14.721 -0.291 -5.919 1.00 72.69 83 VAL A CA 1
ATOM 610 C C . VAL A 1 83 ? 15.069 -0.098 -4.455 1.00 72.69 83 VAL A C 1
ATOM 612 O O . VAL A 1 83 ? 14.141 -0.137 -3.615 1.00 72.69 83 VAL A O 1
#

Secondary structure (DSSP, 8-state):
-PPPSEEEE--SHHHHHHHHHHHHTT--EEEE-SSTTSPPP---EEETTT----GGGEEEEEEEEEESSSEEEEEEEEEEE--

Radius of gyration: 17.79 Å; Cα contacts (8 Å, |Δi|>4): 117; chains: 1; bounding box: 34×21×48 Å

Nearest PDB structures (foldseek):
  3llv-assembly1_A  TM=9.831E-01  e=1.031E+00  Archaeoglobus fulgidus DSM 4304
  1m32-assembly3_E  TM=8.053E-01  e=1.266E+00  Salmonella enterica subsp. enterica serovar Typhimurium
  6pd2-assembly2_B  TM=8.088E-01  e=3.538E+00  Treponema denticola ATCC 35405
  1iug-assembly1_B  TM=8.149E-01  e=4.654E+00  Thermus thermophilus
  8j9j-assembly1_A9  TM=3.114E-01  e=7.020E+00  Euglena gracilis

Sequence (83 aa):
MSCVDVLVVGGGPAGRALAGACGRRGLRTVLLDPAPQRAWPATYGAWSRELSLPPSVVAARAAGRAVARHEHRLGWEYSVLDV

Foldseek 3Di:
DDDFPEEQEDLDPVSVVVQVVCVVVVGRYDYDDPCNPDDDDDWDKDWCVVDDDDPVQFPDKDQDWDDDPHIDGPRTIITTTDD